Protein AF-A0A8J6R5T3-F1 (afdb_monomer)

Foldseek 3Di:
DDDPDVVVVLLVVLLVCVVVVNDLVVSCVVSVPPDSVVSVVSCPDD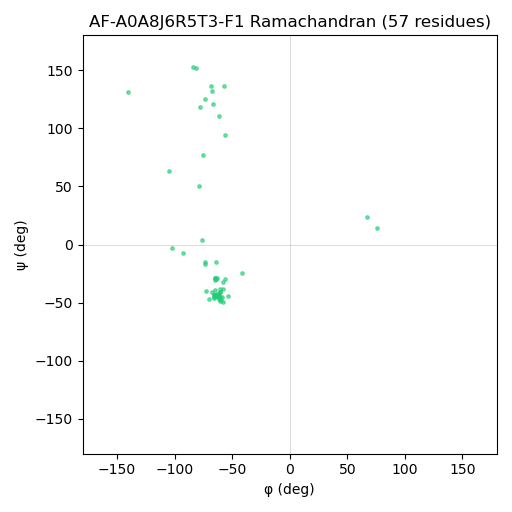PVNVVVVVVVPDD

Sequence (59 aa):
MIGVSTHSFRRTALTQMSSAGIPLRVIQEISGHRSLQVLQRYLGVSEVQLEEAIASLSF

Nearest PDB structures (foldseek):
  5hxy-assembly2_B  TM=7.048E-01  e=3.820E-01  Thermoplasma acidophilum DSM 1728
  5hxy-assembly5_E  TM=6.993E-01  e=4.073E-01  Thermoplasma acidophilum DSM 1728
  6emy-assembly1_A  TM=8.099E-01  e=5.987E-01  Enterococcus faecalis
  5hxy-assembly3_C  TM=6.944E-01  e=4.938E-01  Thermoplasma acidophilum DSM 1728

Mean predicted aligned error: 7.89 Å

Radius of gyration: 13.5 Å; Cα contacts (8 Å, |Δi|>4): 27; chains: 1; bounding box: 49×19×27 Å

Solvent-accessible surface area (backbone atoms only — not comparable to full-atom values): 3745 Å² total; per-residue (Å²): 133,81,76,82,43,71,66,49,55,52,52,51,54,53,34,50,43,49,74,71,68,50,56,68,69,60,54,30,64,79,69,68,53,93,45,67,76,66,54,52,77,54,58,78,82,51,71,66,61,52,52,51,55,57,67,64,64,73,130

pLDDT: mean 76.29, std 11.86, range [40.56, 90.25]

Secondary structure (DSSP, 8-state):
----SHHHHHHHHHHHHHHTT--HHHHHHHHT-S-HHHHHTT----HHHHHHHHHT---

Structure (mmCIF, N/CA/C/O backbone):
data_AF-A0A8J6R5T3-F1
#
_entry.id   AF-A0A8J6R5T3-F1
#
loop_
_atom_site.group_PDB
_atom_site.id
_atom_site.type_symbol
_atom_site.label_atom_id
_atom_site.label_alt_id
_atom_site.label_comp_id
_atom_site.label_asym_id
_atom_site.label_entity_id
_atom_site.label_seq_id
_atom_site.pdbx_PDB_ins_code
_atom_site.Cartn_x
_atom_site.Cartn_y
_atom_site.Cartn_z
_atom_site.occupancy
_atom_site.B_iso_or_equiv
_atom_site.auth_seq_id
_atom_site.auth_comp_id
_atom_site.auth_asym_id
_atom_site.auth_atom_id
_atom_site.pdbx_PDB_model_num
ATOM 1 N N . MET A 1 1 ? 27.346 5.843 -1.303 1.00 40.56 1 MET A N 1
ATOM 2 C CA . MET A 1 1 ? 26.203 6.720 -1.634 1.00 40.56 1 MET A CA 1
ATOM 3 C C . MET A 1 1 ? 25.075 5.824 -2.116 1.00 40.56 1 MET A C 1
ATOM 5 O O . MET A 1 1 ? 25.271 5.052 -3.042 1.00 40.56 1 MET A O 1
ATOM 9 N N . ILE A 1 2 ? 24.000 5.786 -1.336 1.00 47.06 2 ILE A 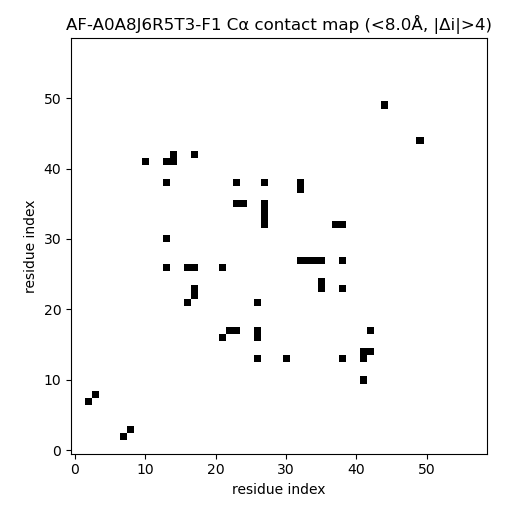N 1
ATOM 10 C CA . ILE A 1 2 ? 23.027 4.691 -1.232 1.00 47.06 2 ILE A CA 1
ATOM 11 C C . ILE A 1 2 ? 22.228 4.568 -2.535 1.00 47.06 2 ILE A C 1
ATOM 13 O O . ILE A 1 2 ? 21.835 5.577 -3.110 1.00 47.06 2 ILE A O 1
ATOM 17 N N . GLY A 1 3 ? 22.027 3.336 -3.007 1.00 47.88 3 GLY A N 1
ATOM 18 C CA . GLY A 1 3 ? 21.417 3.020 -4.295 1.00 47.88 3 GLY A CA 1
ATOM 19 C C . GLY A 1 3 ? 20.027 3.626 -4.485 1.00 47.88 3 GLY A C 1
ATOM 20 O O . GLY A 1 3 ? 19.011 3.000 -4.192 1.00 47.88 3 GLY A O 1
ATOM 21 N N . VAL A 1 4 ? 19.975 4.800 -5.108 1.00 50.44 4 VAL A N 1
ATOM 22 C CA . VAL A 1 4 ? 18.804 5.305 -5.837 1.00 50.44 4 VAL A CA 1
ATOM 23 C C . VAL A 1 4 ?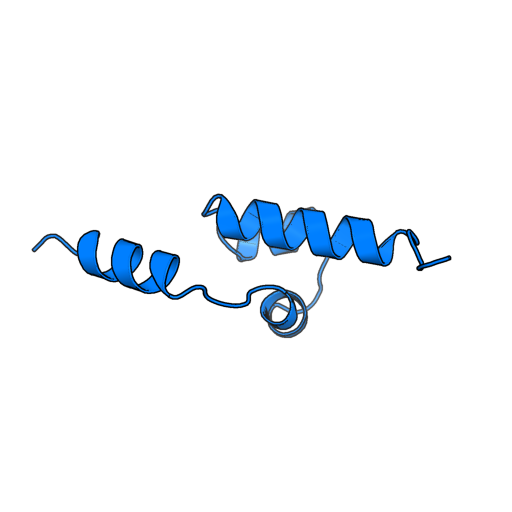 18.774 4.618 -7.208 1.00 50.44 4 VAL A C 1
ATOM 25 O O . VAL A 1 4 ? 18.744 5.242 -8.258 1.00 50.44 4 VAL A O 1
ATOM 28 N N . SER A 1 5 ? 18.883 3.291 -7.208 1.00 52.47 5 SER A N 1
ATOM 29 C CA . SER A 1 5 ? 18.599 2.491 -8.392 1.00 52.47 5 SER A CA 1
ATOM 30 C C . SER A 1 5 ? 17.084 2.314 -8.453 1.00 52.47 5 SER A C 1
ATOM 32 O O . SER A 1 5 ? 16.431 2.337 -7.410 1.00 52.47 5 SER A O 1
ATOM 34 N N . THR A 1 6 ? 16.508 2.139 -9.638 1.00 56.78 6 THR A N 1
ATOM 35 C CA . THR A 1 6 ? 15.063 2.030 -9.936 1.00 56.78 6 THR A CA 1
ATOM 36 C C . THR A 1 6 ? 14.258 1.180 -8.933 1.00 56.78 6 THR A C 1
ATOM 38 O O . THR A 1 6 ? 13.069 1.411 -8.721 1.00 56.78 6 THR A O 1
ATOM 41 N N . HIS A 1 7 ? 14.915 0.246 -8.240 1.00 60.25 7 HIS A N 1
ATOM 42 C CA . HIS A 1 7 ? 14.404 -0.479 -7.075 1.00 60.25 7 HIS A CA 1
ATOM 43 C C . HIS A 1 7 ? 13.876 0.393 -5.920 1.00 60.25 7 HIS A C 1
ATOM 45 O O . HIS A 1 7 ? 12.811 0.087 -5.382 1.00 60.25 7 HIS A O 1
ATOM 51 N N . SER A 1 8 ? 14.581 1.461 -5.543 1.00 62.53 8 SER A N 1
ATOM 52 C CA . SER A 1 8 ? 14.162 2.395 -4.489 1.00 62.53 8 SER A CA 1
ATOM 53 C C . SER A 1 8 ? 12.924 3.176 -4.923 1.00 62.53 8 SER A C 1
ATOM 55 O O . SER A 1 8 ? 11.980 3.296 -4.152 1.00 62.53 8 SER A O 1
ATOM 57 N N . PHE A 1 9 ? 12.867 3.600 -6.190 1.00 73.75 9 PHE A N 1
ATOM 58 C CA . PHE A 1 9 ? 11.694 4.272 -6.749 1.00 73.75 9 PHE A CA 1
ATOM 59 C C . PHE A 1 9 ? 10.478 3.344 -6.817 1.00 73.75 9 PHE A C 1
ATOM 61 O O . PHE A 1 9 ? 9.401 3.716 -6.361 1.00 73.75 9 PHE A O 1
ATOM 68 N N . ARG A 1 10 ? 10.653 2.104 -7.303 1.00 77.62 10 ARG A N 1
ATOM 69 C CA . ARG A 1 10 ? 9.568 1.115 -7.355 1.00 77.62 10 ARG A CA 1
ATOM 70 C C . ARG A 1 10 ? 9.023 0.833 -5.961 1.00 77.62 10 ARG A C 1
ATOM 72 O O . ARG A 1 10 ? 7.818 0.869 -5.772 1.00 77.62 10 ARG A O 1
ATOM 79 N N . ARG A 1 11 ? 9.893 0.591 -4.977 1.00 80.19 11 ARG A N 1
ATOM 80 C CA . ARG A 1 11 ? 9.469 0.374 -3.588 1.00 80.19 11 ARG A CA 1
ATOM 81 C C . ARG A 1 11 ? 8.683 1.570 -3.053 1.00 80.19 11 ARG A C 1
ATOM 83 O O . ARG A 1 11 ? 7.584 1.375 -2.553 1.00 80.19 11 ARG A O 1
ATOM 90 N N . THR A 1 12 ? 9.206 2.781 -3.218 1.00 82.81 12 THR A N 1
ATOM 91 C CA . THR A 1 12 ? 8.541 4.007 -2.763 1.00 82.81 12 THR A CA 1
ATOM 92 C C . THR A 1 12 ? 7.182 4.206 -3.432 1.00 82.81 12 THR A C 1
ATOM 94 O O . THR A 1 12 ? 6.208 4.471 -2.737 1.00 82.81 12 THR A O 1
ATOM 97 N N . ALA A 1 13 ? 7.079 4.016 -4.750 1.00 85.44 13 ALA A N 1
ATOM 98 C CA . ALA A 1 13 ? 5.822 4.153 -5.483 1.00 85.44 13 ALA A CA 1
ATOM 99 C C . ALA A 1 13 ? 4.765 3.132 -5.026 1.00 85.44 13 ALA A C 1
ATOM 101 O O . ALA A 1 13 ? 3.611 3.494 -4.812 1.00 85.44 13 ALA A O 1
ATOM 102 N N . LEU A 1 14 ? 5.153 1.867 -4.824 1.00 86.19 14 LEU A N 1
ATOM 103 C CA . LEU A 1 14 ? 4.244 0.823 -4.329 1.00 86.19 14 LEU A CA 1
ATOM 104 C C . LEU A 1 14 ? 3.765 1.110 -2.906 1.00 86.19 14 LEU A C 1
ATOM 106 O O . LEU A 1 14 ? 2.576 0.975 -2.624 1.00 86.19 14 LEU A O 1
ATOM 110 N N . THR A 1 15 ? 4.674 1.533 -2.027 1.00 83.38 15 THR A N 1
ATOM 111 C CA . THR A 1 15 ? 4.331 1.904 -0.652 1.00 83.38 15 THR A CA 1
ATOM 112 C C . THR A 1 15 ? 3.401 3.118 -0.630 1.00 83.38 15 THR A C 1
ATOM 114 O O . THR A 1 15 ? 2.383 3.062 0.045 1.00 83.38 15 THR A O 1
ATOM 117 N N . GLN A 1 16 ? 3.663 4.164 -1.422 1.00 85.38 16 GLN A N 1
ATOM 118 C CA . GLN A 1 16 ? 2.775 5.333 -1.508 1.00 85.38 16 GLN A CA 1
ATOM 119 C C . GLN A 1 16 ? 1.378 4.976 -2.025 1.00 85.38 16 GLN A C 1
ATOM 121 O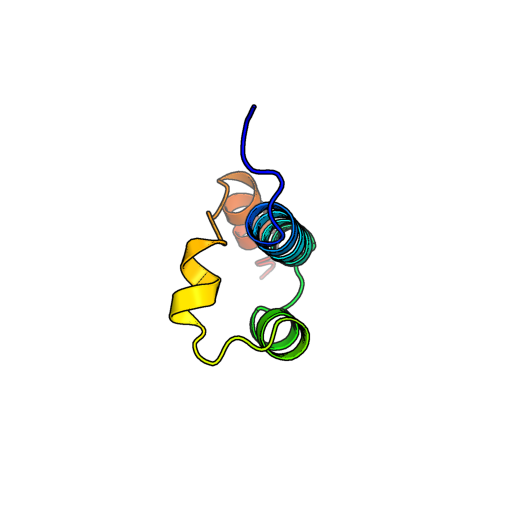 O . GLN A 1 16 ? 0.392 5.401 -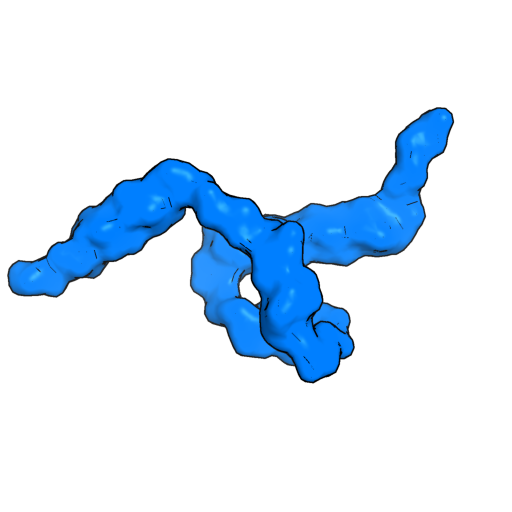1.432 1.00 85.38 16 GLN A O 1
ATOM 126 N N . MET A 1 17 ? 1.275 4.167 -3.087 1.00 87.31 17 MET A N 1
ATOM 127 C CA . MET A 1 17 ? -0.024 3.719 -3.605 1.00 87.31 17 MET A CA 1
ATOM 128 C C . MET A 1 17 ? -0.806 2.915 -2.561 1.00 87.31 17 MET A C 1
ATOM 130 O O . MET A 1 17 ? -2.010 3.111 -2.408 1.00 87.31 17 MET A O 1
ATOM 134 N N . SER A 1 18 ? -0.125 2.048 -1.809 1.00 84.38 18 SER A N 1
ATOM 135 C CA . SER A 1 18 ? -0.754 1.315 -0.709 1.00 84.38 18 SER A CA 1
ATOM 136 C C . SER A 1 18 ? -1.195 2.233 0.424 1.00 84.38 18 SER A C 1
ATOM 138 O O . SER A 1 18 ? -2.283 2.040 0.957 1.00 84.38 18 SER A O 1
ATOM 140 N N . SER A 1 19 ? -0.367 3.201 0.819 1.00 82.12 19 SER A N 1
ATOM 141 C CA . SER A 1 19 ? -0.713 4.167 1.865 1.00 82.12 19 SER A CA 1
ATOM 142 C C . SER A 1 19 ? -1.873 5.071 1.452 1.00 82.12 19 SER A C 1
ATOM 144 O O . SER A 1 19 ? -2.643 5.480 2.307 1.00 82.12 19 SER A O 1
ATOM 146 N N . ALA A 1 20 ? -2.046 5.324 0.153 1.00 85.50 20 ALA A N 1
ATOM 147 C CA . ALA A 1 20 ? -3.194 6.037 -0.403 1.00 85.50 20 ALA A CA 1
ATOM 148 C C . ALA A 1 20 ? -4.484 5.188 -0.474 1.00 85.50 20 ALA A C 1
ATOM 150 O O . ALA A 1 20 ? -5.482 5.644 -1.024 1.00 85.50 20 ALA A O 1
ATOM 151 N N . GLY A 1 21 ? -4.469 3.946 0.027 1.00 82.44 21 GLY A N 1
ATOM 152 C CA . GLY A 1 21 ? -5.639 3.063 0.040 1.00 82.44 21 GLY A CA 1
ATOM 153 C C . GLY A 1 21 ? -5.980 2.440 -1.317 1.00 82.44 21 GLY A C 1
ATOM 154 O O . GLY A 1 21 ? -7.072 1.899 -1.487 1.00 82.44 21 GLY A O 1
ATOM 155 N N . ILE A 1 22 ? -5.073 2.490 -2.301 1.00 87.44 22 ILE A N 1
ATOM 156 C CA . ILE A 1 22 ? -5.321 1.886 -3.615 1.00 87.44 22 ILE A CA 1
ATOM 157 C C . ILE A 1 22 ? -5.368 0.355 -3.466 1.00 87.44 22 ILE A C 1
ATOM 159 O O . ILE A 1 22 ? -4.456 -0.234 -2.875 1.00 87.44 22 ILE A O 1
ATOM 163 N N . PRO A 1 23 ? -6.379 -0.332 -4.036 1.00 86.81 23 PRO A N 1
ATOM 164 C CA . PRO A 1 23 ? -6.480 -1.782 -3.939 1.00 86.81 23 PRO A CA 1
ATOM 165 C C . PRO A 1 23 ? -5.239 -2.499 -4.483 1.00 86.81 23 PRO A C 1
ATOM 167 O O . PRO A 1 23 ? -4.766 -2.212 -5.584 1.00 86.81 23 PRO A O 1
ATOM 170 N N . LEU A 1 24 ? -4.754 -3.513 -3.762 1.00 85.19 24 LEU A N 1
ATOM 171 C CA . LEU A 1 24 ? -3.511 -4.225 -4.101 1.00 85.19 24 LEU A CA 1
ATOM 172 C C . LEU A 1 24 ? -3.508 -4.847 -5.497 1.00 85.19 24 LEU A C 1
ATOM 174 O O . LEU A 1 24 ? -2.464 -4.897 -6.140 1.00 85.19 24 LEU A O 1
ATOM 178 N N . ARG A 1 25 ? -4.672 -5.284 -5.989 1.00 86.19 25 ARG A N 1
ATOM 179 C CA . ARG A 1 25 ? -4.817 -5.789 -7.358 1.00 86.19 25 ARG A CA 1
ATOM 180 C C . ARG A 1 25 ? -4.558 -4.692 -8.396 1.00 86.19 25 ARG A C 1
ATOM 182 O O . ARG A 1 25 ? -3.883 -4.953 -9.378 1.00 86.19 25 ARG A O 1
ATOM 189 N N . VAL A 1 26 ? -5.016 -3.464 -8.155 1.00 89.19 26 VAL A N 1
ATOM 190 C CA . VAL A 1 26 ? -4.748 -2.317 -9.042 1.00 89.19 26 VAL A CA 1
ATOM 191 C C . VAL A 1 26 ? -3.256 -1.992 -9.042 1.00 89.19 26 VAL A C 1
ATOM 193 O O . VAL A 1 26 ? -2.649 -1.848 -10.101 1.00 89.19 26 VAL A O 1
ATOM 196 N N . ILE A 1 27 ? -2.636 -1.960 -7.860 1.00 89.00 27 ILE A N 1
ATOM 197 C CA . ILE A 1 27 ? -1.190 -1.741 -7.730 1.00 89.00 27 ILE A CA 1
ATOM 198 C C . ILE A 1 27 ? -0.408 -2.847 -8.456 1.00 89.00 27 ILE A C 1
ATOM 200 O O . ILE A 1 27 ? 0.591 -2.569 -9.122 1.00 89.00 27 ILE A O 1
ATOM 204 N N . GLN A 1 28 ? -0.848 -4.102 -8.355 1.00 88.56 28 GLN A N 1
ATOM 205 C CA . GLN A 1 28 ? -0.230 -5.239 -9.033 1.00 88.56 28 GLN A CA 1
ATOM 206 C C . GLN A 1 28 ? -0.247 -5.074 -10.559 1.00 88.56 28 GLN A C 1
ATOM 208 O O . GLN A 1 28 ? 0.808 -5.233 -11.175 1.00 88.56 28 GLN A O 1
ATOM 213 N N . GLU A 1 29 ? -1.396 -4.721 -11.140 1.00 90.25 29 GLU A N 1
ATOM 214 C CA . GLU A 1 29 ? -1.539 -4.487 -12.584 1.00 90.25 29 GLU A CA 1
ATOM 215 C C . GLU A 1 29 ? -0.640 -3.335 -13.056 1.00 90.25 29 GLU A C 1
ATOM 217 O O . GLU A 1 29 ? 0.132 -3.500 -13.998 1.00 90.25 29 GLU A O 1
ATOM 222 N N . ILE A 1 30 ? -0.642 -2.200 -12.343 1.00 87.81 30 ILE A N 1
ATOM 223 C CA . ILE A 1 30 ? 0.197 -1.029 -12.667 1.00 87.81 30 ILE A CA 1
ATOM 224 C C . ILE A 1 30 ? 1.690 -1.374 -12.612 1.00 87.81 30 ILE A C 1
ATOM 226 O O . ILE A 1 30 ? 2.493 -0.885 -13.404 1.00 87.81 30 ILE A O 1
ATOM 230 N N . SER A 1 31 ? 2.084 -2.204 -11.649 1.00 85.31 31 SER A N 1
ATOM 231 C CA . SER A 1 31 ? 3.490 -2.512 -11.388 1.00 85.31 31 SER A CA 1
ATOM 232 C C . SER A 1 31 ? 4.020 -3.750 -12.112 1.00 85.31 31 SER A C 1
ATOM 234 O O . SER A 1 31 ? 5.220 -4.022 -12.032 1.00 85.31 31 SER A O 1
ATOM 236 N N . GLY A 1 32 ? 3.155 -4.514 -12.784 1.00 86.94 32 GLY A N 1
ATOM 237 C CA . GLY A 1 32 ? 3.519 -5.730 -13.513 1.00 86.94 32 GLY A CA 1
ATOM 238 C C . GLY A 1 32 ? 3.994 -6.885 -12.622 1.00 86.94 32 GLY A C 1
ATOM 239 O O . GLY A 1 32 ? 4.742 -7.756 -13.079 1.00 86.94 32 GLY A O 1
ATOM 240 N N . HIS A 1 33 ? 3.613 -6.910 -11.339 1.00 87.81 33 HIS A N 1
ATOM 241 C CA . HIS A 1 33 ? 3.994 -8.008 -10.448 1.00 87.81 33 HIS A CA 1
ATOM 242 C C . HIS A 1 33 ? 3.187 -9.269 -10.768 1.00 87.81 33 HIS A C 1
ATOM 244 O O . HIS A 1 33 ? 1.962 -9.288 -10.714 1.00 87.81 33 HIS A O 1
ATOM 250 N N . ARG A 1 34 ? 3.889 -10.375 -11.027 1.00 83.12 34 ARG A N 1
ATOM 251 C CA . ARG A 1 34 ? 3.259 -11.678 -11.313 1.00 83.12 34 ARG A CA 1
ATOM 252 C C . ARG A 1 34 ? 2.652 -12.347 -10.074 1.00 83.12 34 ARG A C 1
ATOM 254 O O . ARG A 1 34 ? 1.884 -13.289 -10.203 1.00 83.12 34 ARG A O 1
ATOM 261 N N . SER A 1 35 ? 3.029 -11.894 -8.877 1.00 82.19 35 SER A N 1
ATOM 262 C CA . SER A 1 35 ? 2.591 -12.469 -7.605 1.00 82.19 35 SER A CA 1
ATOM 263 C C . SER A 1 35 ? 2.318 -11.374 -6.577 1.00 82.19 35 SER A C 1
ATOM 265 O O . SER A 1 35 ? 3.167 -10.515 -6.318 1.00 82.19 35 SER A O 1
ATOM 267 N N . LEU A 1 36 ? 1.152 -11.471 -5.934 1.00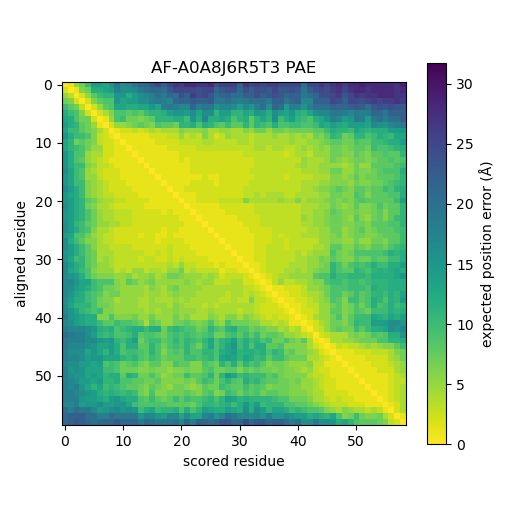 78.25 36 LEU A N 1
ATOM 268 C CA . LEU A 1 36 ? 0.775 -10.634 -4.795 1.00 78.25 36 LEU A CA 1
ATOM 269 C C . LEU A 1 36 ? 1.669 -10.867 -3.576 1.00 78.25 36 LEU A C 1
ATOM 271 O O . LEU A 1 36 ? 1.908 -9.923 -2.832 1.00 78.25 36 LEU A O 1
ATOM 275 N N . GLN A 1 37 ? 2.237 -12.066 -3.395 1.00 79.94 37 GLN A N 1
ATOM 276 C CA . GLN A 1 37 ? 3.176 -12.314 -2.291 1.00 79.94 37 GLN A CA 1
ATOM 277 C C . GLN A 1 37 ? 4.450 -11.462 -2.411 1.00 79.94 37 GLN A C 1
ATOM 279 O O . GLN A 1 37 ? 5.083 -11.119 -1.414 1.00 79.94 37 GLN A O 1
ATOM 284 N N . VAL A 1 38 ? 4.857 -11.099 -3.633 1.00 77.38 38 VAL A N 1
ATOM 285 C CA . VAL A 1 38 ? 5.979 -10.170 -3.839 1.00 77.38 38 VAL A CA 1
ATOM 286 C C . VAL A 1 38 ? 5.571 -8.746 -3.470 1.00 77.38 38 VAL A C 1
ATOM 288 O O . VAL A 1 38 ? 6.354 -8.043 -2.838 1.00 77.38 38 VAL A O 1
ATOM 291 N N . LEU A 1 39 ? 4.343 -8.346 -3.815 1.00 77.75 39 LEU A N 1
ATOM 292 C CA . LEU A 1 39 ? 3.791 -7.036 -3.474 1.00 77.75 39 LEU A CA 1
ATOM 293 C C . LEU A 1 39 ? 3.664 -6.862 -1.953 1.00 77.75 39 LEU A C 1
ATOM 295 O O . LEU A 1 39 ? 4.060 -5.829 -1.424 1.00 77.75 39 LEU A O 1
ATOM 299 N N . GLN A 1 40 ? 3.203 -7.902 -1.251 1.00 74.44 40 GLN A N 1
ATOM 300 C CA . GLN A 1 40 ? 2.999 -7.912 0.202 1.00 74.44 40 GLN A CA 1
ATOM 301 C C . GLN A 1 40 ? 4.249 -7.559 1.010 1.00 74.44 40 GLN A C 1
ATOM 303 O O . GLN A 1 40 ? 4.141 -6.927 2.054 1.00 74.44 40 GLN A O 1
ATOM 308 N N . ARG A 1 41 ? 5.449 -7.865 0.503 1.00 73.50 41 ARG A N 1
ATOM 309 C CA . ARG A 1 41 ? 6.715 -7.488 1.158 1.00 73.50 41 ARG A CA 1
ATOM 310 C C . ARG A 1 41 ? 6.943 -5.975 1.250 1.00 73.50 41 ARG A C 1
ATOM 312 O O . ARG A 1 41 ? 7.820 -5.540 1.991 1.00 73.50 41 ARG A O 1
ATOM 319 N N . TYR A 1 42 ? 6.187 -5.179 0.498 1.00 67.75 42 TYR A N 1
ATOM 320 C CA . TYR A 1 42 ? 6.265 -3.718 0.493 1.00 67.75 42 TYR A CA 1
ATOM 321 C C . TYR A 1 42 ? 5.139 -3.044 1.291 1.00 67.75 42 TYR A C 1
ATOM 323 O O . TYR A 1 42 ? 5.149 -1.820 1.424 1.00 67.75 42 TYR A O 1
ATOM 331 N N . LEU A 1 43 ? 4.203 -3.834 1.828 1.00 68.38 43 LEU A N 1
ATOM 332 C CA . LEU A 1 43 ? 3.002 -3.396 2.540 1.00 68.38 43 LEU A CA 1
ATOM 333 C C . LEU A 1 43 ? 3.182 -3.613 4.045 1.00 68.38 43 LEU A C 1
ATOM 335 O O . LEU A 1 43 ? 2.495 -4.430 4.656 1.00 68.38 43 LEU A O 1
ATOM 339 N N . GLY A 1 44 ? 4.154 -2.927 4.644 1.00 67.62 44 GLY A N 1
ATOM 340 C CA . GLY A 1 44 ? 4.212 -2.866 6.102 1.00 67.62 44 GLY A CA 1
ATOM 341 C C . GLY A 1 44 ? 2.936 -2.194 6.600 1.00 67.62 44 GLY A C 1
ATOM 342 O O . GLY A 1 44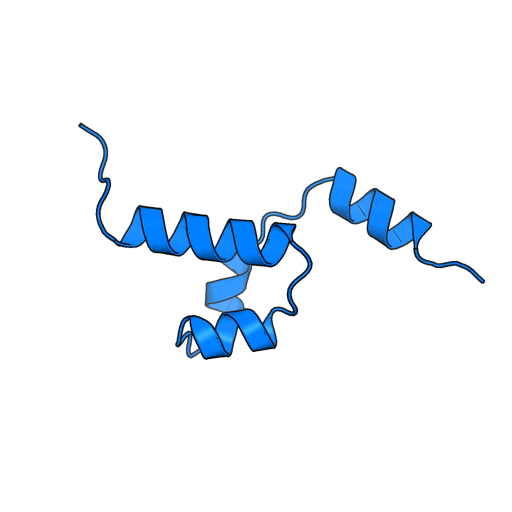 ? 2.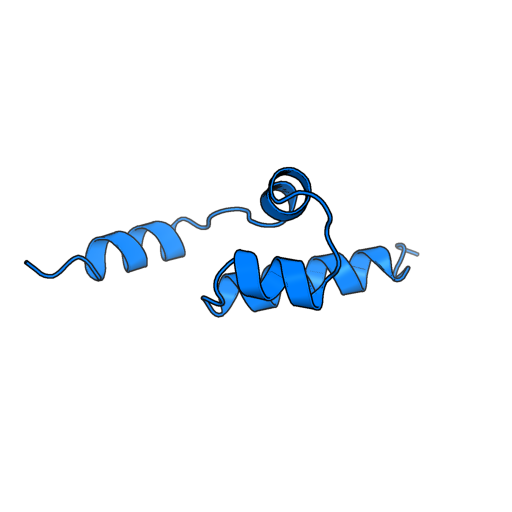746 -1.012 6.331 1.00 67.62 44 GLY A O 1
ATOM 343 N N . VAL A 1 45 ? 2.055 -2.952 7.255 1.00 65.69 45 VAL A N 1
ATOM 344 C CA . VAL A 1 45 ? 0.833 -2.411 7.861 1.00 65.69 45 VAL A CA 1
ATOM 345 C C . VAL A 1 45 ? 1.263 -1.494 9.001 1.00 65.69 45 VAL A C 1
ATOM 347 O O . VAL A 1 45 ? 1.982 -1.939 9.898 1.00 65.69 45 VAL A O 1
ATOM 350 N N . SER A 1 46 ? 0.880 -0.218 8.947 1.00 66.62 46 SER A N 1
ATOM 351 C CA . SER A 1 46 ? 1.083 0.685 10.080 1.00 66.62 46 SER A CA 1
ATOM 352 C C . SER A 1 46 ? -0.062 0.543 11.079 1.00 66.62 46 SER A C 1
ATOM 354 O O . SER A 1 46 ? -1.186 0.200 10.717 1.00 66.62 46 SER A O 1
ATOM 356 N N . GLU A 1 47 ? 0.222 0.825 12.346 1.00 71.06 47 GLU A N 1
ATOM 357 C CA . GLU A 1 47 ? -0.770 0.781 13.426 1.00 71.06 47 GLU A CA 1
ATOM 358 C C . GLU A 1 47 ? -1.957 1.720 13.138 1.00 71.06 47 GLU A C 1
ATOM 360 O O . GLU A 1 47 ? -3.108 1.327 13.285 1.00 71.06 47 GLU A O 1
ATOM 365 N N . VAL A 1 48 ? -1.678 2.893 12.556 1.00 74.25 48 VAL A N 1
ATOM 366 C CA . VAL A 1 48 ? -2.683 3.871 12.105 1.00 74.25 48 VAL A CA 1
ATOM 367 C C . VAL A 1 48 ? -3.648 3.281 11.072 1.00 74.25 48 VAL A 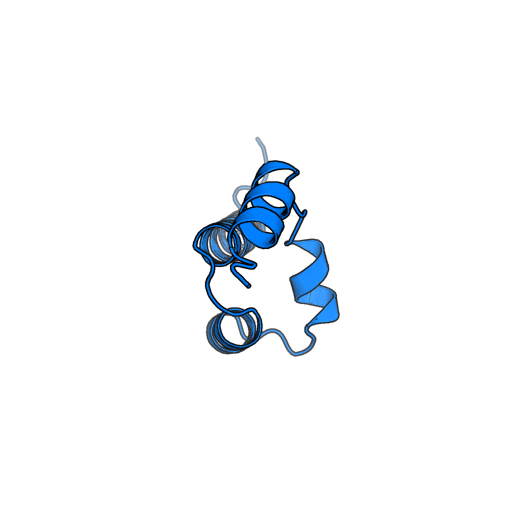C 1
ATOM 369 O O . VAL A 1 48 ? -4.854 3.451 11.194 1.00 74.25 48 VAL A O 1
ATOM 372 N N . GLN A 1 49 ? -3.143 2.545 10.075 1.00 73.62 49 GLN A N 1
ATOM 373 C CA . GLN A 1 49 ? -4.003 1.905 9.069 1.00 73.62 49 GLN A CA 1
ATOM 374 C C . GLN A 1 49 ? -4.904 0.831 9.684 1.00 73.62 49 GLN A C 1
ATOM 376 O O . GLN A 1 49 ? -6.005 0.590 9.190 1.00 73.62 49 GLN A O 1
ATOM 381 N N . LEU A 1 50 ? -4.438 0.174 10.748 1.00 76.81 50 LEU A N 1
ATOM 382 C CA . LEU A 1 50 ? -5.226 -0.805 11.484 1.00 76.81 50 LEU A CA 1
ATOM 383 C C . LEU A 1 50 ? -6.363 -0.119 12.254 1.00 76.81 50 LEU A C 1
ATOM 385 O O . LEU A 1 50 ? -7.507 -0.560 12.173 1.00 76.81 50 LEU A O 1
ATOM 389 N N . GLU A 1 51 ? -6.055 0.974 12.954 1.00 80.50 51 GLU A N 1
ATOM 390 C CA . GLU A 1 51 ? -7.042 1.766 13.693 1.00 80.50 51 GLU A CA 1
ATOM 391 C C . GLU A 1 51 ? -8.097 2.377 12.767 1.00 80.50 51 GLU A C 1
ATOM 393 O O . GLU A 1 51 ? -9.289 2.251 13.040 1.00 80.50 51 GLU A O 1
ATOM 398 N N . GLU A 1 52 ? -7.687 2.965 11.639 1.00 79.94 52 GLU A N 1
ATOM 399 C CA . GLU A 1 52 ? -8.606 3.511 10.632 1.00 79.94 52 GLU A CA 1
ATOM 400 C C . GLU A 1 52 ? -9.509 2.427 10.035 1.00 79.94 52 GLU A C 1
ATOM 402 O O . GLU A 1 52 ? -10.712 2.640 9.881 1.00 79.94 52 GLU A O 1
ATOM 407 N N . ALA A 1 53 ? -8.962 1.244 9.733 1.00 79.75 53 ALA A N 1
ATOM 408 C CA . ALA A 1 53 ? -9.752 0.131 9.218 1.00 79.75 53 ALA A CA 1
ATOM 409 C C . ALA A 1 53 ? -10.811 -0.324 10.231 1.00 79.75 53 ALA A C 1
ATOM 411 O O . ALA A 1 53 ? -11.964 -0.528 9.852 1.00 79.75 53 ALA A O 1
ATOM 412 N N . ILE A 1 54 ? -10.454 -0.426 11.515 1.00 82.50 54 ILE A N 1
ATOM 413 C CA . ILE A 1 54 ? -11.399 -0.770 12.587 1.00 82.50 54 ILE A CA 1
ATOM 414 C C . ILE A 1 54 ? -12.441 0.340 12.766 1.00 82.50 54 ILE A C 1
ATOM 416 O O . ILE A 1 54 ? -13.628 0.041 12.856 1.00 82.50 54 ILE A O 1
ATOM 420 N N . ALA A 1 55 ? -12.033 1.610 12.756 1.00 83.81 55 ALA A N 1
ATOM 421 C CA . ALA A 1 55 ? -12.940 2.753 12.866 1.00 83.81 55 ALA A CA 1
ATOM 422 C C . ALA A 1 55 ? -13.906 2.865 11.672 1.00 83.81 55 ALA A C 1
ATOM 424 O O . ALA A 1 55 ? -15.025 3.349 11.827 1.00 83.81 55 ALA A O 1
ATOM 425 N N . SER A 1 56 ? -13.497 2.400 10.487 1.00 81.81 56 SER A N 1
ATOM 426 C CA . SER A 1 56 ? -14.343 2.369 9.288 1.00 81.81 56 SER A CA 1
ATOM 427 C C . SER A 1 56 ? -15.429 1.287 9.323 1.00 81.81 56 SER A C 1
ATOM 429 O O . SER A 1 56 ? -16.376 1.352 8.535 1.00 81.81 56 SER A O 1
ATOM 431 N N . LEU A 1 57 ? -15.333 0.314 10.240 1.00 79.25 57 LEU A N 1
ATOM 432 C CA . LEU A 1 57 ? -16.394 -0.658 10.501 1.00 79.25 57 LEU A CA 1
ATOM 433 C C . LEU A 1 57 ? -17.516 0.024 11.294 1.00 79.25 57 LEU A C 1
ATOM 435 O O . LEU A 1 57 ? -17.653 -0.135 12.502 1.00 79.25 57 LEU A O 1
ATOM 439 N N . SER A 1 58 ? -18.323 0.806 10.585 1.00 68.88 58 SER A N 1
ATOM 440 C CA . SER A 1 58 ? -19.620 1.275 11.060 1.00 68.88 58 SER A CA 1
ATOM 441 C C . SER A 1 58 ? -20.627 0.133 10.927 1.00 68.88 58 SER A C 1
ATOM 443 O O . SER A 1 58 ? -20.881 -0.327 9.812 1.00 68.88 58 SER A O 1
ATOM 445 N N . PHE A 1 59 ? -21.201 -0.307 12.047 1.00 61.28 59 PHE A N 1
ATOM 446 C CA . PHE A 1 59 ? -22.417 -1.131 12.084 1.00 61.28 59 PHE A CA 1
ATOM 447 C C . PHE A 1 59 ? -23.657 -0.239 12.166 1.00 61.28 59 PHE A C 1
ATOM 449 O O . PHE A 1 59 ? -23.550 0.844 12.787 1.00 61.28 59 PHE A O 1
#